Protein AF-A0A2U2N826-F1 (afdb_monomer_lite)

Radius of gyration: 25.04 Å; chains: 1; bounding box: 30×76×39 Å

Organism: NCBI:txid2052941

Sequence (68 aa):
MTEAVQSDRGQVPEVSADASGTGTPPTDTPIEQRYPELADIESKPIDDQIETYQAVLKSLQQRLDESR

Secondary structure (DSSP, 8-state):
------------------S------S--S-HHHH-GGGTTGGGS-HHHHHHHHHHHHHHHHHHHHHT-

Structure (mmCIF, N/CA/C/O backbone):
data_AF-A0A2U2N826-F1
#
_entry.id   AF-A0A2U2N826-F1
#
loop_
_atom_site.group_PDB
_atom_site.id
_atom_site.type_symbol
_atom_site.label_atom_id
_atom_site.label_alt_id
_atom_site.label_comp_id
_atom_site.label_asym_id
_atom_site.label_entity_id
_atom_site.label_seq_id
_atom_site.pdbx_PDB_ins_code
_atom_site.Cartn_x
_atom_site.Cartn_y
_atom_site.Cartn_z
_atom_site.occupancy
_atom_site.B_iso_or_equiv
_atom_site.auth_seq_id
_atom_site.auth_comp_id
_atom_site.auth_asym_id
_atom_site.auth_atom_id
_atom_site.pdbx_PDB_model_num
ATOM 1 N N . MET A 1 1 ? 14.659 -65.738 23.999 1.00 40.81 1 MET A N 1
ATOM 2 C CA . MET A 1 1 ? 14.880 -65.207 25.358 1.00 40.81 1 MET A CA 1
ATOM 3 C C . MET A 1 1 ? 15.920 -64.105 25.188 1.00 40.81 1 MET A C 1
ATOM 5 O O . MET A 1 1 ? 17.040 -64.450 24.850 1.00 40.81 1 MET A O 1
ATOM 9 N N . THR A 1 2 ? 15.483 -62.888 24.830 1.00 49.97 2 THR A N 1
ATOM 10 C CA . THR A 1 2 ? 15.355 -61.697 25.715 1.00 49.97 2 THR A CA 1
ATOM 11 C C . THR A 1 2 ? 16.738 -61.329 26.262 1.00 49.97 2 THR A C 1
ATOM 13 O O . THR A 1 2 ? 17.334 -62.148 26.936 1.00 49.97 2 THR A O 1
ATOM 16 N N . GLU A 1 3 ? 17.356 -60.214 25.876 1.00 50.69 3 GLU A N 1
ATOM 17 C CA . GLU A 1 3 ? 17.023 -58.880 26.386 1.00 50.69 3 GLU A CA 1
ATOM 18 C C . GLU A 1 3 ? 17.339 -57.756 25.387 1.00 50.69 3 GLU A C 1
ATOM 20 O O . GLU A 1 3 ? 18.365 -57.747 24.709 1.00 50.69 3 GLU A O 1
ATOM 25 N N . ALA A 1 4 ? 16.420 -56.793 25.329 1.00 54.28 4 ALA A N 1
ATOM 26 C CA . ALA A 1 4 ? 16.618 -55.488 24.728 1.00 54.28 4 ALA A CA 1
ATOM 27 C C . ALA A 1 4 ? 17.269 -54.565 25.767 1.00 54.28 4 ALA A C 1
ATOM 29 O O . ALA A 1 4 ? 16.749 -54.434 26.872 1.00 54.28 4 ALA A O 1
ATOM 30 N N . VAL A 1 5 ? 18.356 -53.888 25.397 1.00 58.19 5 VAL A N 1
ATOM 31 C CA . VAL A 1 5 ? 18.862 -52.723 26.134 1.00 58.19 5 VAL A CA 1
ATOM 32 C C . VAL A 1 5 ? 18.660 -51.500 25.253 1.00 58.19 5 VAL A C 1
ATOM 34 O O . VAL A 1 5 ? 19.409 -51.235 24.314 1.00 58.19 5 VAL A O 1
ATOM 37 N N . GLN A 1 6 ? 17.578 -50.788 25.561 1.00 56.31 6 GLN A N 1
ATOM 38 C CA . GLN A 1 6 ? 17.368 -49.395 25.198 1.00 56.31 6 GLN A CA 1
ATOM 39 C C . GLN A 1 6 ? 18.453 -48.541 25.866 1.00 56.31 6 GLN A C 1
ATOM 41 O O . GLN A 1 6 ? 18.745 -48.691 27.051 1.00 56.31 6 GLN A O 1
ATOM 46 N N . SER A 1 7 ? 19.044 -47.620 25.114 1.00 51.16 7 SER A N 1
ATOM 47 C CA . SER A 1 7 ? 19.827 -46.513 25.664 1.00 51.16 7 SER A CA 1
ATOM 48 C C . SER A 1 7 ? 19.456 -45.252 24.903 1.00 51.16 7 SER A C 1
ATOM 50 O O . SER A 1 7 ? 20.045 -44.894 23.888 1.00 51.16 7 SER A O 1
ATOM 52 N N . ASP A 1 8 ? 18.354 -44.683 25.381 1.00 60.34 8 ASP A N 1
ATOM 53 C CA . ASP A 1 8 ? 18.179 -43.270 25.697 1.00 60.34 8 ASP A CA 1
ATOM 54 C C . ASP A 1 8 ? 19.383 -42.376 25.355 1.00 60.34 8 ASP A C 1
ATOM 56 O O . ASP A 1 8 ? 20.404 -42.375 26.048 1.00 60.34 8 ASP A O 1
ATOM 60 N N . ARG A 1 9 ? 19.258 -41.597 24.275 1.00 56.31 9 ARG A N 1
ATOM 61 C CA . ARG A 1 9 ? 19.998 -40.343 24.143 1.00 56.31 9 ARG A CA 1
ATOM 62 C C . ARG A 1 9 ? 19.307 -39.390 23.177 1.00 56.31 9 ARG A C 1
ATOM 64 O O . ARG A 1 9 ? 19.463 -39.489 21.965 1.00 56.31 9 ARG A O 1
ATOM 71 N N . GLY A 1 10 ? 18.624 -38.407 23.757 1.00 51.34 10 GLY A N 1
ATOM 72 C CA . GLY A 1 10 ? 18.418 -37.112 23.113 1.00 51.34 10 GLY A CA 1
ATOM 73 C C . GLY A 1 10 ? 17.050 -36.876 22.490 1.00 51.34 10 GLY A C 1
ATOM 74 O O . GLY A 1 10 ? 16.980 -36.278 21.422 1.00 51.34 10 GLY A O 1
ATOM 75 N N . GLN A 1 11 ? 15.966 -37.280 23.152 1.00 46.94 11 GLN A N 1
ATOM 76 C CA . GLN A 1 11 ? 14.687 -36.624 22.902 1.00 46.94 11 GLN A CA 1
ATOM 77 C C . GLN A 1 11 ? 14.691 -35.319 23.703 1.00 46.94 11 GLN A C 1
ATOM 79 O O . GLN A 1 11 ? 14.513 -35.313 24.919 1.00 46.94 11 GLN A O 1
ATOM 84 N N . VAL A 1 12 ? 14.990 -34.210 23.025 1.00 56.91 12 VAL A N 1
ATOM 85 C CA . VAL A 1 12 ? 14.629 -32.892 23.550 1.00 56.91 12 VAL A CA 1
ATOM 86 C C . VAL A 1 12 ? 13.119 -32.909 23.804 1.00 56.91 12 VAL A C 1
ATOM 88 O O . VAL A 1 12 ? 12.387 -33.436 22.961 1.00 56.91 12 VAL A O 1
ATOM 91 N N . PRO A 1 13 ? 12.628 -32.402 24.945 1.00 49.97 13 PRO A N 1
ATOM 92 C CA . PRO A 1 13 ? 11.201 -32.213 25.103 1.00 49.97 13 PRO A CA 1
ATOM 93 C C . PRO A 1 13 ? 10.788 -31.174 24.060 1.00 49.97 13 PRO A C 1
ATOM 95 O O . PRO A 1 13 ? 11.106 -29.993 24.196 1.00 49.97 13 PRO A O 1
ATOM 98 N N . GLU A 1 14 ? 10.138 -31.625 22.984 1.00 52.06 14 GLU A N 1
ATOM 99 C CA . GLU A 1 14 ? 9.314 -30.744 22.170 1.00 52.06 14 GLU A CA 1
ATOM 100 C C . GLU A 1 14 ? 8.278 -30.197 23.140 1.00 52.06 14 GLU A C 1
ATOM 102 O O . GLU A 1 14 ? 7.447 -30.925 23.686 1.00 52.06 14 GLU A O 1
ATOM 107 N N . VAL A 1 15 ? 8.472 -28.935 23.499 1.00 57.38 15 VAL A N 1
ATOM 108 C CA . VAL A 1 15 ? 7.617 -28.228 24.430 1.00 57.38 15 VAL A CA 1
ATOM 109 C C . VAL A 1 15 ? 6.228 -28.294 23.815 1.00 57.38 15 VAL A C 1
ATOM 111 O O . VAL A 1 15 ? 5.976 -27.729 22.752 1.00 57.38 15 VAL A O 1
ATOM 114 N N . SER A 1 16 ? 5.333 -29.025 24.475 1.00 48.41 16 SER A N 1
ATOM 115 C CA . SER A 1 16 ? 3.905 -28.833 24.314 1.00 48.41 16 SER A CA 1
ATOM 116 C C . SER A 1 16 ? 3.645 -27.375 24.667 1.00 48.41 16 SER A C 1
ATOM 118 O O . SER A 1 16 ? 3.553 -27.021 25.843 1.00 48.41 16 SER A O 1
ATOM 120 N N . ALA A 1 17 ? 3.611 -26.513 23.652 1.00 57.72 17 ALA A N 1
ATOM 121 C CA . ALA A 1 17 ? 3.058 -25.179 23.775 1.00 57.72 17 ALA A CA 1
ATOM 122 C C . ALA A 1 17 ? 1.549 -25.364 23.905 1.00 57.72 17 ALA A C 1
ATOM 124 O O . ALA A 1 17 ? 0.793 -25.380 22.936 1.00 57.72 17 ALA A O 1
ATOM 125 N N . ASP A 1 18 ? 1.188 -25.637 25.153 1.00 46.59 18 ASP A N 1
ATOM 126 C CA . ASP A 1 18 ? -0.116 -25.493 25.750 1.00 46.59 18 ASP A CA 1
ATOM 127 C C . ASP A 1 18 ? -0.872 -24.343 25.085 1.00 46.59 18 ASP A C 1
ATOM 129 O O . ASP A 1 18 ? -0.479 -23.174 25.130 1.00 46.59 18 ASP A O 1
ATOM 133 N N . ALA A 1 19 ? -1.961 -24.708 24.422 1.00 62.28 19 ALA A N 1
ATOM 134 C CA . ALA A 1 19 ? -2.977 -23.771 24.014 1.00 62.28 19 ALA A CA 1
ATOM 135 C C . ALA A 1 19 ? -3.673 -23.246 25.278 1.00 62.28 19 ALA A C 1
ATOM 137 O O . ALA A 1 19 ? -4.732 -23.749 25.645 1.00 62.28 19 ALA A O 1
ATOM 138 N N . SER A 1 20 ? -3.094 -22.246 25.948 1.00 63.97 20 SER A N 1
ATOM 139 C CA . SER A 1 20 ? -3.815 -21.338 26.846 1.00 63.97 20 SER A CA 1
ATOM 140 C C . SER A 1 20 ? -2.996 -20.114 27.259 1.00 63.97 20 SER A C 1
ATOM 142 O O . SER A 1 20 ? -1.884 -20.205 27.764 1.00 63.97 20 SER A O 1
ATOM 144 N N . GLY A 1 21 ? -3.632 -18.948 27.109 1.00 51.41 21 GLY A N 1
ATOM 145 C CA . GLY A 1 21 ? -3.167 -17.645 27.590 1.00 51.41 21 GLY A CA 1
ATOM 146 C C . GLY A 1 21 ? -2.414 -16.882 26.504 1.00 51.41 21 GLY A C 1
ATOM 147 O O . GLY A 1 21 ? -1.250 -17.127 26.239 1.00 51.41 21 GLY A O 1
ATOM 148 N N . TH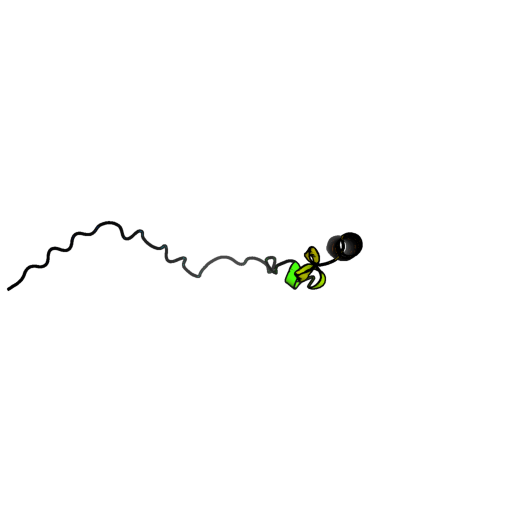R A 1 22 ? -2.974 -15.865 25.865 1.00 49.97 22 THR A N 1
ATOM 149 C CA . THR A 1 22 ? -3.435 -14.621 26.492 1.00 49.97 22 THR A CA 1
ATOM 150 C C . THR A 1 22 ? -4.104 -13.819 25.377 1.00 49.97 22 THR A C 1
ATOM 152 O O . THR A 1 22 ? -3.617 -13.855 24.252 1.00 49.97 22 THR A O 1
ATOM 155 N N . GLY A 1 23 ? -5.207 -13.119 25.646 1.00 48.72 23 GLY A N 1
ATOM 156 C CA . GLY A 1 23 ? -5.884 -12.293 24.645 1.00 48.72 23 GLY A CA 1
ATOM 157 C C . GLY A 1 23 ? -4.943 -11.269 24.008 1.00 48.72 23 GLY A C 1
ATOM 158 O O . GLY A 1 23 ? -4.731 -10.190 24.553 1.00 48.72 23 GLY A O 1
ATOM 159 N N . THR A 1 24 ? -4.394 -11.597 22.843 1.00 52.19 24 THR A N 1
ATOM 160 C CA . THR A 1 24 ? -3.828 -10.612 21.933 1.00 52.19 24 THR A CA 1
ATOM 161 C C . THR A 1 24 ? -5.033 -9.909 21.306 1.00 52.19 24 THR A C 1
ATOM 163 O O . THR A 1 24 ? -5.874 -10.591 20.711 1.00 52.19 24 THR A O 1
ATOM 166 N N . PRO A 1 25 ? -5.201 -8.579 21.450 1.00 55.41 25 PRO A N 1
ATOM 167 C CA . PRO A 1 25 ? -6.186 -7.872 20.633 1.00 55.41 25 PRO A CA 1
ATOM 168 C C . PRO A 1 25 ? -5.894 -8.196 19.157 1.00 55.41 25 PRO A C 1
ATOM 170 O O . PRO A 1 25 ? -4.740 -8.492 18.844 1.00 55.41 25 PRO A O 1
ATOM 173 N N . PRO A 1 26 ? -6.884 -8.197 18.249 1.00 56.84 26 PRO A N 1
ATOM 174 C CA . PRO A 1 26 ? -6.678 -8.562 16.847 1.00 56.84 26 PRO A CA 1
ATOM 175 C C . PRO A 1 26 ? -5.774 -7.531 16.139 1.00 56.84 26 PRO A C 1
ATOM 177 O O . PRO A 1 26 ? -6.225 -6.655 15.401 1.00 56.84 26 PRO A O 1
ATOM 180 N N . THR A 1 27 ? -4.471 -7.631 16.373 1.00 58.50 27 THR A N 1
ATOM 181 C CA . THR A 1 27 ? -3.421 -6.738 15.870 1.00 58.50 27 THR A CA 1
ATOM 182 C C . THR A 1 27 ? -2.365 -7.532 15.102 1.00 58.50 27 THR A C 1
ATOM 184 O O . THR A 1 27 ? -1.261 -7.051 14.916 1.00 58.50 27 THR A O 1
ATOM 187 N N . ASP A 1 28 ? -2.701 -8.732 14.630 1.00 60.44 28 ASP A N 1
ATOM 188 C CA . ASP A 1 28 ? -1.791 -9.571 13.837 1.00 60.44 28 ASP A CA 1
ATOM 189 C C . ASP A 1 28 ? -2.433 -9.982 12.504 1.00 60.44 28 ASP A C 1
ATOM 191 O O . ASP A 1 28 ? -2.237 -11.070 11.980 1.00 60.44 28 ASP A O 1
ATOM 195 N N . THR A 1 29 ? -3.294 -9.122 11.949 1.00 74.75 29 THR A N 1
ATOM 196 C CA . THR A 1 29 ? -3.662 -9.271 10.537 1.00 74.75 29 THR A CA 1
ATOM 197 C C . THR A 1 29 ? -2.490 -8.718 9.729 1.00 74.75 29 THR A C 1
ATOM 199 O O . THR A 1 29 ? -2.202 -7.525 9.894 1.00 74.75 29 THR A O 1
ATOM 202 N N . PRO A 1 30 ? -1.809 -9.520 8.891 1.00 83.44 30 PRO A N 1
ATOM 203 C CA . PRO A 1 30 ? -0.696 -9.029 8.091 1.00 83.44 30 PRO A CA 1
ATOM 204 C C . PRO A 1 30 ? -1.154 -7.844 7.246 1.00 83.44 30 PRO A C 1
ATOM 206 O O . PRO A 1 30 ? -2.316 -7.759 6.831 1.00 83.44 30 PRO A O 1
ATOM 209 N N . ILE A 1 31 ? -0.248 -6.895 7.022 1.00 83.69 31 ILE A N 1
ATOM 210 C CA . ILE A 1 31 ? -0.600 -5.630 6.377 1.00 83.69 31 ILE A CA 1
ATOM 211 C C . ILE A 1 31 ? -1.175 -5.856 4.975 1.00 83.69 31 ILE A C 1
ATOM 213 O O . ILE A 1 31 ? -2.114 -5.169 4.596 1.00 83.69 31 ILE A O 1
ATOM 217 N N . GLU A 1 32 ? -0.715 -6.890 4.273 1.00 87.06 32 GLU A N 1
ATOM 218 C CA . GLU A 1 32 ? -1.202 -7.301 2.951 1.00 87.06 32 GLU A CA 1
ATOM 219 C C . GLU A 1 32 ? -2.640 -7.839 2.980 1.00 87.06 32 GLU A C 1
ATOM 221 O O . GLU A 1 32 ? -3.371 -7.703 2.007 1.00 87.06 32 GLU A O 1
ATOM 226 N N . GLN A 1 33 ? -3.108 -8.393 4.105 1.00 86.50 33 GLN A N 1
ATOM 227 C CA . GLN A 1 33 ? -4.523 -8.757 4.256 1.00 86.50 33 GLN A CA 1
ATOM 228 C C . GLN A 1 33 ? -5.414 -7.529 4.474 1.00 86.50 33 GLN A C 1
ATOM 230 O O . GLN A 1 33 ? -6.595 -7.556 4.132 1.00 86.50 33 GLN A O 1
ATOM 235 N N . ARG A 1 34 ? -4.871 -6.454 5.058 1.00 87.94 34 ARG A N 1
ATOM 236 C CA . ARG A 1 3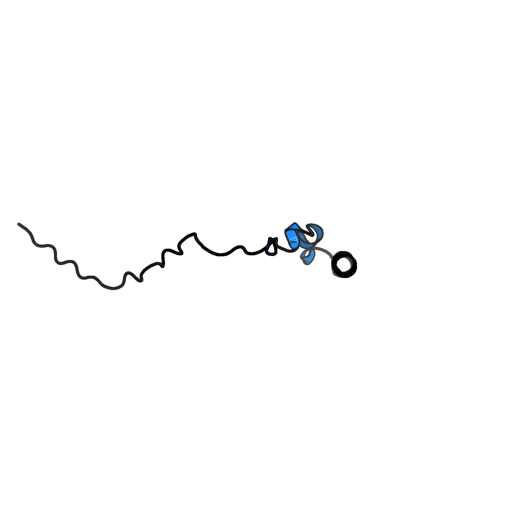4 ? -5.592 -5.181 5.235 1.00 87.94 34 ARG A CA 1
ATOM 237 C C . ARG A 1 34 ? -5.510 -4.296 3.990 1.00 87.94 34 ARG A C 1
ATOM 239 O O . ARG A 1 34 ? -6.449 -3.556 3.719 1.00 87.94 34 ARG A O 1
ATOM 246 N N . TYR A 1 35 ? -4.415 -4.406 3.247 1.00 91.12 35 TYR A N 1
ATOM 247 C CA . TYR A 1 35 ? -4.102 -3.647 2.043 1.00 91.12 35 TYR A CA 1
ATOM 248 C C . TYR A 1 35 ? -3.627 -4.622 0.955 1.00 91.12 35 TYR A C 1
ATOM 250 O O . TYR A 1 35 ? -2.422 -4.777 0.751 1.00 91.12 35 TYR A O 1
ATOM 258 N N . PRO A 1 36 ? -4.556 -5.295 0.248 1.00 91.69 36 PRO A N 1
ATOM 259 C CA . PRO A 1 36 ? -4.216 -6.292 -0.774 1.00 91.69 36 PRO A CA 1
ATOM 260 C C . PRO A 1 36 ? -3.441 -5.697 -1.954 1.00 91.69 36 PRO A C 1
ATOM 262 O O . PRO A 1 36 ? -2.729 -6.407 -2.653 1.00 91.69 36 PRO A O 1
ATOM 265 N N . GLU A 1 37 ? -3.521 -4.380 -2.145 1.00 90.69 37 GLU A N 1
ATOM 266 C CA . GLU A 1 37 ? -2.701 -3.624 -3.097 1.00 90.69 37 GLU A CA 1
ATOM 267 C C . GLU A 1 37 ? -1.185 -3.763 -2.871 1.00 90.69 37 GLU A C 1
ATOM 269 O O . GLU A 1 37 ? -0.416 -3.524 -3.809 1.00 90.69 37 GLU A O 1
ATOM 274 N N . LEU A 1 38 ? -0.776 -4.171 -1.661 1.00 92.69 38 LEU A N 1
ATOM 275 C CA . LEU A 1 38 ? 0.612 -4.426 -1.285 1.00 92.69 38 LEU A CA 1
ATOM 276 C C . LEU A 1 38 ? 1.100 -5.841 -1.631 1.00 92.69 38 LEU A C 1
ATOM 278 O O . LEU A 1 38 ? 2.306 -6.032 -1.703 1.00 92.69 38 LEU A O 1
ATOM 282 N N . ALA A 1 39 ? 0.212 -6.813 -1.865 1.00 92.56 39 ALA A N 1
ATOM 283 C CA . ALA A 1 39 ? 0.597 -8.226 -1.993 1.00 92.56 39 ALA A CA 1
ATOM 284 C C . ALA A 1 39 ? 1.526 -8.509 -3.193 1.00 92.56 39 ALA A C 1
ATOM 286 O O . ALA A 1 39 ? 2.420 -9.342 -3.105 1.00 92.56 39 ALA A O 1
ATOM 287 N N . ASP A 1 40 ? 1.353 -7.779 -4.298 1.00 92.19 40 ASP A N 1
ATOM 288 C CA . ASP A 1 40 ? 2.168 -7.915 -5.516 1.00 92.19 40 ASP A CA 1
ATOM 289 C C . ASP A 1 40 ? 2.946 -6.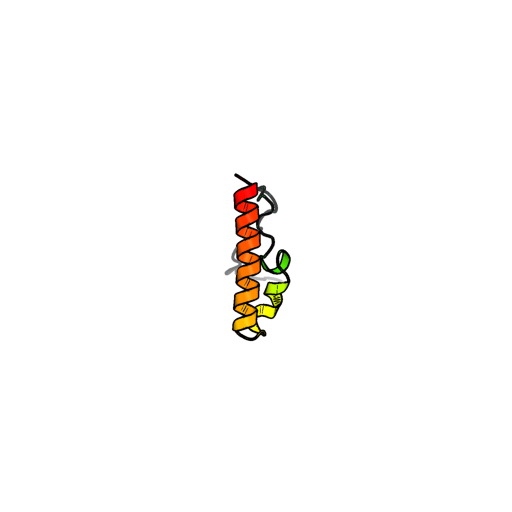628 -5.837 1.00 92.19 40 ASP A C 1
ATOM 291 O O . ASP A 1 40 ? 3.328 -6.375 -6.984 1.00 92.19 40 ASP A O 1
ATOM 295 N N . ILE A 1 41 ? 3.153 -5.763 -4.839 1.00 94.25 41 ILE A N 1
ATOM 296 C CA . ILE A 1 41 ? 3.719 -4.429 -5.063 1.00 94.25 41 ILE A CA 1
ATOM 297 C C . ILE A 1 41 ? 5.139 -4.484 -5.622 1.00 94.25 41 ILE A C 1
ATOM 299 O O . ILE A 1 41 ? 5.474 -3.694 -6.496 1.00 94.25 41 ILE A O 1
ATOM 303 N N . GLU A 1 42 ? 5.938 -5.470 -5.218 1.00 92.56 42 GLU A N 1
ATOM 304 C CA . GLU A 1 42 ? 7.313 -5.645 -5.697 1.00 92.56 42 GLU A CA 1
ATOM 305 C C . GLU A 1 42 ? 7.395 -5.910 -7.212 1.00 92.56 42 GLU A C 1
ATOM 307 O O . GLU A 1 42 ? 8.427 -5.646 -7.827 1.00 92.56 42 GLU A O 1
ATOM 312 N N . SER A 1 43 ? 6.303 -6.378 -7.831 1.00 95.44 43 SER A N 1
ATOM 313 C CA . SER A 1 43 ? 6.219 -6.614 -9.280 1.00 95.44 43 SER A CA 1
ATOM 314 C C . SER A 1 43 ? 5.805 -5.373 -10.083 1.00 95.44 43 SER A C 1
ATOM 316 O O . SER A 1 43 ? 5.867 -5.390 -11.314 1.00 95.44 43 SER A O 1
ATOM 318 N N . LYS A 1 44 ? 5.366 -4.296 -9.420 1.00 94.69 44 LYS A N 1
ATOM 319 C CA . LYS A 1 44 ? 4.959 -3.038 -10.065 1.00 94.69 44 LYS A CA 1
ATOM 320 C C . LYS A 1 44 ? 6.179 -2.160 -10.374 1.00 9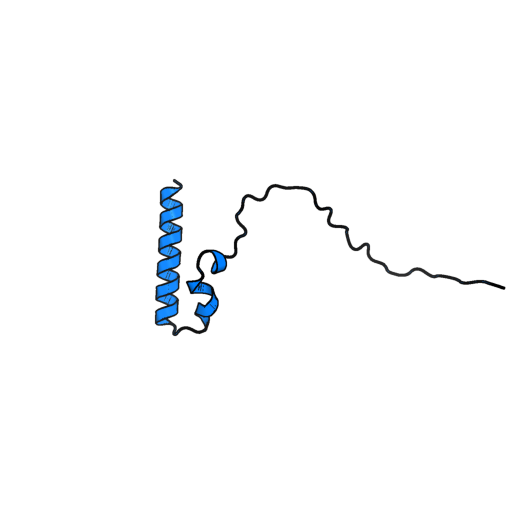4.69 44 LYS A C 1
ATOM 322 O O . LYS A 1 44 ? 7.200 -2.276 -9.693 1.00 94.69 44 LYS A O 1
ATOM 327 N N . PRO A 1 45 ? 6.115 -1.257 -11.366 1.00 97.62 45 PRO A N 1
ATOM 328 C CA . PRO A 1 45 ? 7.158 -0.250 -11.547 1.00 97.62 45 PRO A CA 1
ATOM 329 C C . PRO A 1 45 ? 7.227 0.684 -10.329 1.00 97.62 45 PRO A C 1
ATOM 331 O O . PRO A 1 45 ? 6.252 0.861 -9.602 1.00 97.62 45 PRO A O 1
ATOM 334 N N . ILE A 1 46 ? 8.400 1.275 -10.102 1.00 96.69 46 ILE A N 1
ATOM 335 C CA . ILE A 1 46 ? 8.719 2.025 -8.876 1.00 96.69 46 ILE A CA 1
ATOM 336 C C . ILE A 1 46 ? 7.733 3.170 -8.618 1.00 96.69 46 ILE A C 1
ATOM 338 O O . ILE A 1 46 ? 7.323 3.357 -7.475 1.00 96.69 46 ILE A O 1
ATOM 342 N N . ASP A 1 47 ? 7.326 3.905 -9.653 1.00 97.06 47 ASP A N 1
ATOM 343 C CA . ASP A 1 47 ? 6.351 4.990 -9.518 1.00 97.06 47 ASP A CA 1
ATOM 344 C C . ASP A 1 47 ? 5.010 4.478 -8.953 1.00 97.06 47 ASP A C 1
ATOM 346 O O . ASP A 1 47 ? 4.551 4.975 -7.924 1.00 97.06 47 ASP A O 1
ATOM 350 N N . ASP A 1 48 ? 4.460 3.397 -9.519 1.00 95.38 48 ASP A N 1
ATOM 351 C CA . ASP A 1 48 ? 3.229 2.7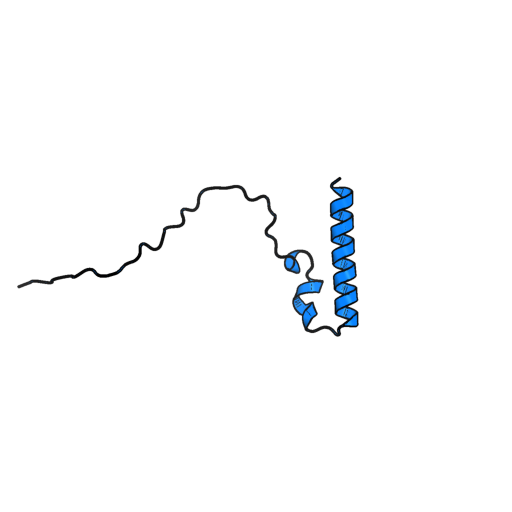55 -9.030 1.00 95.38 48 ASP A CA 1
ATOM 352 C C . ASP A 1 48 ? 3.384 2.183 -7.607 1.00 95.38 48 ASP A C 1
ATOM 354 O O . ASP A 1 48 ? 2.434 2.197 -6.814 1.00 95.38 48 ASP A O 1
ATOM 358 N N . GLN A 1 49 ? 4.574 1.680 -7.247 1.00 96.56 49 GLN A N 1
ATOM 359 C CA . GLN A 1 49 ? 4.853 1.241 -5.875 1.00 96.56 49 GLN A CA 1
ATOM 360 C C . GLN A 1 49 ? 4.753 2.411 -4.900 1.00 96.56 49 GLN A C 1
ATOM 362 O O . GLN A 1 49 ? 4.069 2.317 -3.880 1.00 96.56 49 GLN A O 1
ATOM 367 N N . ILE A 1 50 ? 5.416 3.524 -5.218 1.00 97.06 50 ILE A N 1
ATOM 368 C CA . ILE A 1 50 ? 5.437 4.720 -4.375 1.00 97.06 50 ILE A CA 1
ATOM 369 C C . ILE A 1 50 ? 4.018 5.263 -4.189 1.00 97.06 50 ILE A C 1
ATOM 371 O O . ILE A 1 50 ? 3.632 5.557 -3.056 1.00 97.06 50 ILE A O 1
ATOM 375 N N . GLU A 1 51 ? 3.230 5.355 -5.260 1.00 96.81 51 GLU A N 1
ATOM 376 C CA . GLU A 1 51 ? 1.839 5.815 -5.186 1.00 96.81 51 GLU A CA 1
ATOM 377 C C . GLU A 1 51 ? 0.981 4.909 -4.294 1.00 96.81 51 GLU A C 1
ATOM 379 O O . GLU A 1 51 ? 0.246 5.398 -3.430 1.00 96.81 51 GLU A O 1
ATOM 384 N N . THR A 1 52 ? 1.134 3.590 -4.433 1.00 95.56 52 THR A N 1
ATOM 385 C CA . THR A 1 52 ? 0.412 2.614 -3.607 1.00 95.56 52 THR A CA 1
ATOM 386 C C . THR A 1 52 ? 0.792 2.763 -2.126 1.00 95.56 52 THR A C 1
ATOM 388 O O . THR A 1 52 ? -0.076 2.885 -1.261 1.00 95.56 52 THR A O 1
ATOM 391 N N . TYR A 1 53 ? 2.087 2.854 -1.799 1.00 95.19 53 TYR A N 1
ATOM 392 C CA . TYR A 1 53 ? 2.523 3.060 -0.413 1.00 95.19 53 TYR A CA 1
ATOM 393 C C . TYR A 1 53 ? 2.014 4.381 0.174 1.00 95.19 53 TYR A C 1
ATOM 395 O O . TYR A 1 53 ? 1.596 4.417 1.333 1.00 95.19 53 TYR A O 1
ATOM 403 N N . GLN A 1 54 ? 2.007 5.466 -0.606 1.00 96.38 54 GLN A N 1
ATOM 404 C CA . GLN A 1 54 ? 1.465 6.752 -0.161 1.00 96.38 54 GLN A CA 1
ATOM 405 C C . GLN A 1 54 ? -0.027 6.659 0.179 1.00 96.38 54 GLN A C 1
ATOM 407 O O . GLN A 1 54 ? -0.456 7.210 1.198 1.00 96.38 54 GLN A O 1
ATOM 412 N N . ALA A 1 55 ? -0.813 5.947 -0.632 1.00 95.00 55 ALA A N 1
ATOM 413 C CA . ALA A 1 55 ? -2.236 5.736 -0.383 1.00 95.00 55 ALA A CA 1
ATOM 414 C C . ALA A 1 55 ? -2.475 4.963 0.926 1.00 95.00 55 ALA A C 1
ATOM 416 O O . ALA A 1 55 ? -3.251 5.413 1.780 1.00 95.00 55 ALA A O 1
ATOM 417 N N . VAL A 1 56 ? -1.746 3.862 1.133 1.00 94.38 56 VAL A N 1
ATOM 418 C CA . VAL A 1 56 ? -1.830 3.057 2.362 1.00 94.38 56 VAL A CA 1
ATOM 419 C C . VAL A 1 56 ? -1.433 3.871 3.593 1.00 94.38 56 VAL A C 1
ATOM 421 O O . VAL A 1 56 ? -2.159 3.885 4.589 1.00 94.38 56 VAL A O 1
ATOM 424 N N . LEU A 1 57 ? -0.316 4.600 3.533 1.00 94.88 57 LEU A N 1
ATOM 425 C CA . LEU A 1 57 ? 0.149 5.430 4.647 1.00 94.88 57 LEU A CA 1
ATOM 426 C C . LEU A 1 57 ? -0.856 6.528 5.002 1.00 94.88 57 LEU A C 1
ATOM 428 O O . LEU A 1 57 ? -1.105 6.774 6.183 1.00 94.88 57 LEU A O 1
ATOM 432 N N . LYS A 1 58 ? -1.485 7.153 4.002 1.00 95.12 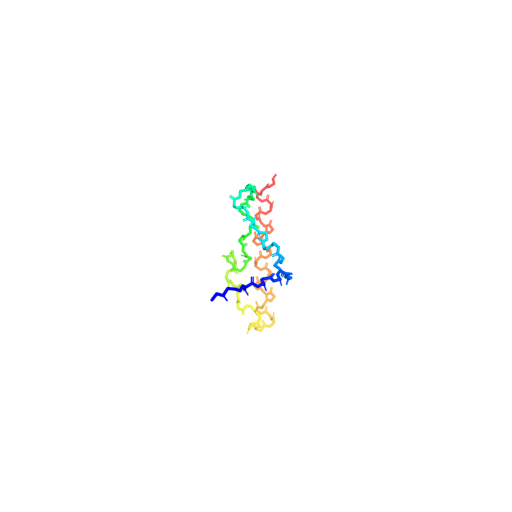58 LYS A N 1
ATOM 433 C CA . LYS A 1 58 ? -2.539 8.148 4.225 1.00 95.12 58 LYS A CA 1
ATOM 434 C C . LYS A 1 58 ? -3.749 7.536 4.931 1.00 95.12 58 LYS A C 1
ATOM 436 O O . LYS A 1 58 ? -4.251 8.131 5.881 1.00 95.12 58 LYS A O 1
ATOM 441 N N . SER A 1 59 ? -4.180 6.344 4.515 1.00 90.56 59 SER A N 1
ATOM 442 C CA . SER A 1 59 ? -5.271 5.607 5.167 1.00 90.56 59 SER A CA 1
ATOM 443 C C . SER A 1 59 ? -4.941 5.277 6.628 1.00 90.56 59 SER A C 1
ATOM 445 O O . SER A 1 59 ? -5.754 5.513 7.522 1.00 90.56 59 SER A O 1
ATOM 447 N N . LEU A 1 60 ? -3.727 4.790 6.898 1.00 91.38 60 LEU A N 1
ATOM 448 C CA . LEU A 1 60 ? -3.267 4.504 8.259 1.00 91.38 60 LEU A CA 1
ATOM 449 C C . LEU A 1 60 ? -3.232 5.764 9.128 1.00 91.38 60 LEU A C 1
ATOM 451 O O . LEU A 1 60 ? -3.689 5.734 10.270 1.00 91.38 60 LEU A O 1
ATOM 455 N N . GLN A 1 61 ? -2.736 6.873 8.581 1.00 93.12 61 GLN A N 1
ATOM 456 C CA . GLN A 1 61 ? -2.679 8.149 9.282 1.00 93.12 61 GLN A CA 1
ATOM 457 C C . GLN A 1 61 ? -4.075 8.673 9.636 1.00 93.12 61 GLN A C 1
ATOM 459 O O . GLN A 1 61 ? -4.264 9.148 10.752 1.00 93.12 61 GLN A O 1
ATOM 464 N N . GLN A 1 62 ? -5.044 8.565 8.721 1.00 92.81 62 GLN A N 1
ATOM 465 C CA . GLN A 1 62 ? -6.435 8.947 8.985 1.00 92.81 62 GLN A CA 1
ATOM 466 C C . GLN A 1 62 ? -7.023 8.129 10.133 1.00 92.81 62 GLN A C 1
ATOM 468 O O . GLN A 1 62 ? -7.559 8.704 11.070 1.00 92.81 62 GLN A O 1
ATOM 473 N N . ARG A 1 63 ? -6.829 6.807 10.127 1.00 88.38 63 ARG A N 1
ATOM 474 C CA . ARG A 1 63 ? -7.323 5.935 11.203 1.00 88.38 63 ARG A CA 1
ATOM 475 C C . ARG A 1 63 ? -6.687 6.240 12.561 1.00 88.38 63 ARG A C 1
ATOM 477 O O . ARG A 1 63 ? -7.347 6.099 13.585 1.00 88.38 63 ARG A O 1
ATOM 484 N N . LEU A 1 64 ? -5.409 6.628 12.583 1.00 90.62 64 LEU A N 1
ATOM 485 C CA . LEU A 1 64 ? -4.740 7.078 13.809 1.00 90.62 64 LEU A CA 1
ATOM 486 C C . LEU A 1 64 ? -5.318 8.401 14.323 1.00 90.62 64 LEU A C 1
ATOM 488 O O . LEU A 1 64 ? -5.444 8.565 15.532 1.00 90.62 64 LEU A O 1
ATOM 492 N N . ASP A 1 65 ? -5.664 9.317 13.419 1.00 92.75 65 ASP A N 1
ATOM 493 C CA . ASP A 1 65 ? -6.273 10.607 13.758 1.00 92.75 65 ASP A CA 1
ATOM 494 C C . ASP A 1 65 ? -7.714 10.432 14.270 1.00 92.75 65 ASP A C 1
ATOM 496 O O . ASP A 1 65 ? -8.077 11.005 15.289 1.00 92.75 65 ASP A O 1
ATOM 500 N N . GLU A 1 66 ? -8.502 9.550 13.644 1.00 86.94 66 GLU A N 1
ATOM 501 C CA . GLU A 1 66 ? -9.865 9.190 14.073 1.00 86.94 66 GLU A CA 1
ATOM 502 C C . GLU A 1 66 ? -9.908 8.444 15.415 1.00 86.94 66 GLU A C 1
ATOM 504 O O . GLU A 1 66 ? -10.934 8.430 16.094 1.00 86.94 66 GLU A O 1
ATOM 509 N N . SER A 1 67 ? -8.808 7.793 15.797 1.00 80.69 67 SER A N 1
ATOM 510 C CA . SER A 1 67 ? -8.689 7.059 17.059 1.00 80.69 67 SER A CA 1
ATOM 511 C C . SER A 1 67 ? -8.257 7.944 18.239 1.00 80.69 67 SER A C 1
ATOM 513 O O . SER A 1 67 ? -8.014 7.408 19.327 1.00 80.69 67 SER A O 1
ATOM 515 N N . ARG A 1 68 ? -8.105 9.254 18.031 1.00 65.56 68 ARG A N 1
ATOM 516 C CA . ARG A 1 68 ? -7.541 10.212 18.985 1.00 65.56 68 ARG A CA 1
ATOM 517 C C . ARG A 1 68 ? -8.603 11.142 19.567 1.00 65.56 68 ARG A C 1
ATOM 519 O O . ARG A 1 68 ? -8.436 11.497 20.756 1.00 65.56 68 ARG A O 1
#

Foldseek 3Di:
DDDDDDDDDDDDPPPPPDPDDDDDPPPPPPVCNVQVVPVCLVVDPPVSSVVSVVVSVVVVVVVVVVVD

pLDDT: mean 75.78, std 19.36, range [40.81, 97.62]